Protein AF-A0A8J3PZI5-F1 (afdb_monomer_lite)

Sequence (137 aa):
MHPRLIAILASSVVLTASLTACGGPNPADTCAEAFTILKDAKIDPQQWALNRGASVSVTEGKQKAEALARVAALKTDDKGLQTSFANIKSGAQSYQQELDKLAADPSREPNVQAMGAAVGFFLIALSQRCDQNGFKP

Structure (mmCIF, N/CA/C/O backbone):
data_AF-A0A8J3PZI5-F1
#
_entry.id   AF-A0A8J3PZI5-F1
#
loop_
_atom_site.group_PDB
_atom_site.id
_atom_site.type_symbol
_atom_site.label_atom_id
_atom_site.label_alt_id
_atom_site.label_comp_id
_atom_site.label_asym_id
_atom_site.label_entity_id
_atom_site.label_seq_id
_atom_site.pdbx_PDB_ins_code
_atom_site.Cartn_x
_atom_site.Cartn_y
_atom_site.Cartn_z
_atom_site.occupancy
_atom_site.B_iso_or_equiv
_atom_site.auth_seq_id
_atom_site.auth_comp_id
_atom_site.auth_asym_id
_atom_site.auth_atom_id
_atom_site.pdbx_PDB_model_num
ATOM 1 N N . MET A 1 1 ? 6.406 -36.785 59.865 1.00 40.25 1 MET A N 1
ATOM 2 C CA . MET A 1 1 ? 6.687 -36.980 58.424 1.00 40.25 1 MET A CA 1
ATOM 3 C C . MET A 1 1 ? 5.350 -36.979 57.691 1.00 40.25 1 MET A C 1
ATOM 5 O O . MET A 1 1 ? 4.410 -37.578 58.191 1.00 40.25 1 MET A O 1
ATOM 9 N N . HIS A 1 2 ? 5.245 -36.172 56.635 1.00 39.16 2 HIS A N 1
ATOM 10 C CA . HIS A 1 2 ? 4.010 -35.590 56.088 1.00 39.16 2 HIS A CA 1
ATOM 11 C C . HIS A 1 2 ? 3.145 -36.557 55.248 1.00 39.16 2 HIS A C 1
ATOM 13 O O . HIS A 1 2 ? 3.712 -37.35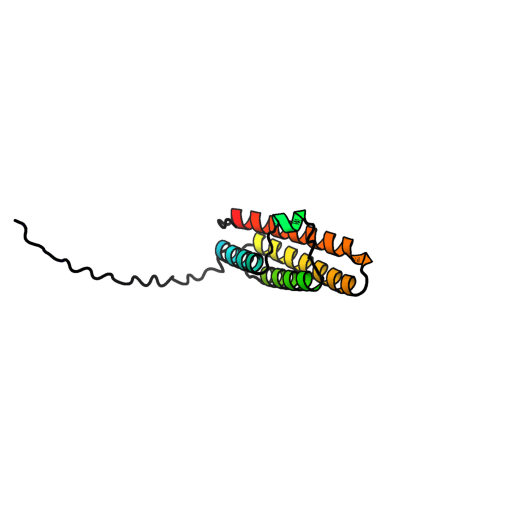6 54.502 1.00 39.16 2 HIS A O 1
ATOM 19 N N . PRO A 1 3 ? 1.803 -36.420 55.262 1.00 48.53 3 PRO A N 1
ATOM 20 C CA . PRO A 1 3 ? 0.918 -37.034 54.275 1.00 48.53 3 PRO A CA 1
ATOM 21 C C . PRO A 1 3 ? 0.921 -36.216 52.970 1.00 48.53 3 PRO A C 1
ATOM 23 O O . PRO A 1 3 ? 0.864 -34.987 53.001 1.00 48.53 3 PRO A O 1
ATOM 26 N N . ARG A 1 4 ? 0.972 -36.880 51.808 1.00 49.31 4 ARG A N 1
ATOM 27 C CA . ARG A 1 4 ? 0.783 -36.232 50.500 1.00 49.31 4 ARG A CA 1
ATOM 28 C C . ARG A 1 4 ? -0.649 -36.443 50.015 1.00 49.31 4 ARG A C 1
ATOM 30 O O . ARG A 1 4 ? -0.989 -37.504 49.507 1.00 49.31 4 ARG A O 1
ATOM 37 N N . LEU A 1 5 ? -1.455 -35.395 50.170 1.00 46.41 5 LEU A N 1
ATOM 38 C CA . 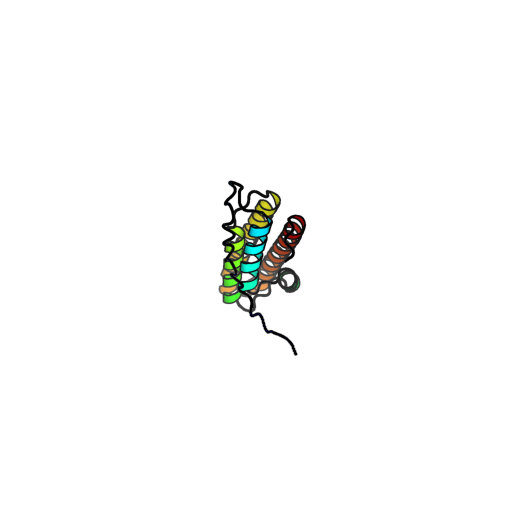LEU A 1 5 ? -2.622 -35.113 49.338 1.00 46.41 5 LEU A CA 1
ATOM 39 C C . LEU A 1 5 ? -2.143 -34.827 47.907 1.00 46.41 5 LEU A C 1
ATOM 41 O O . LEU A 1 5 ? -1.244 -34.007 47.725 1.00 46.41 5 LEU A O 1
ATOM 45 N N . ILE A 1 6 ? -2.748 -35.460 46.902 1.00 53.69 6 ILE A N 1
ATOM 46 C CA . ILE A 1 6 ? -2.653 -35.005 45.510 1.00 53.69 6 ILE A CA 1
ATOM 47 C C . ILE A 1 6 ? -4.048 -34.568 45.080 1.00 53.69 6 ILE A C 1
ATOM 49 O O . ILE A 1 6 ? -5.018 -35.319 45.163 1.00 53.69 6 ILE A O 1
ATOM 53 N N . ALA A 1 7 ? -4.106 -33.293 44.717 1.00 46.38 7 ALA A N 1
ATOM 54 C CA . ALA A 1 7 ? -5.288 -32.513 44.440 1.00 46.38 7 ALA A CA 1
ATOM 55 C C . ALA A 1 7 ? -5.895 -32.834 43.069 1.00 46.38 7 ALA A C 1
ATOM 57 O O . ALA A 1 7 ? -5.193 -33.066 42.086 1.00 46.38 7 ALA A O 1
ATOM 58 N N . ILE A 1 8 ? -7.224 -32.772 43.031 1.00 47.03 8 ILE A N 1
ATOM 59 C CA . ILE A 1 8 ? -8.053 -32.683 41.832 1.00 47.03 8 ILE A CA 1
ATOM 60 C C . ILE A 1 8 ? -7.897 -31.265 41.270 1.00 47.03 8 ILE A C 1
ATOM 62 O O . ILE A 1 8 ? -8.166 -30.300 41.983 1.00 47.03 8 ILE A O 1
ATOM 66 N N . LEU A 1 9 ? -7.517 -31.128 39.999 1.00 50.44 9 LEU A N 1
ATOM 67 C CA . LEU A 1 9 ? -7.692 -29.884 39.248 1.00 50.44 9 LEU A CA 1
ATOM 68 C C . LEU A 1 9 ? -8.405 -30.195 37.935 1.00 50.44 9 LEU A C 1
ATOM 70 O O . LEU A 1 9 ? -7.808 -30.610 36.945 1.00 50.44 9 LEU A O 1
ATOM 74 N N . ALA A 1 10 ? -9.722 -30.008 37.975 1.00 48.09 10 ALA A N 1
ATOM 75 C CA . ALA A 1 10 ? -10.556 -29.833 36.804 1.00 48.09 10 ALA A CA 1
ATOM 76 C C . ALA A 1 10 ? -10.267 -28.441 36.231 1.00 48.09 10 ALA A C 1
ATOM 78 O O . ALA A 1 10 ? -10.678 -27.432 36.801 1.00 48.09 10 ALA A O 1
ATOM 79 N N . SER A 1 11 ? -9.543 -28.381 35.117 1.00 45.50 11 SER A N 1
ATOM 80 C CA . SER A 1 11 ? -9.408 -27.145 34.349 1.00 45.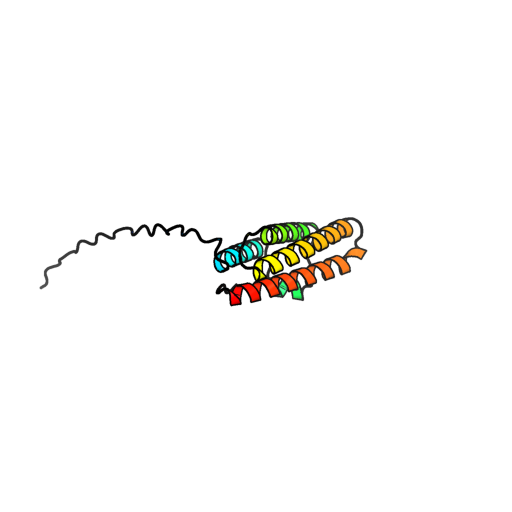50 11 SER A CA 1
ATOM 81 C C . SER A 1 11 ? -10.513 -27.113 33.308 1.00 45.50 11 SER A C 1
ATOM 83 O O . SER A 1 11 ? -10.393 -27.670 32.218 1.00 45.50 11 SER A O 1
ATOM 85 N N . SER A 1 12 ? -11.621 -26.489 33.693 1.00 46.69 12 SER A N 1
ATOM 86 C CA . SER A 1 12 ? -12.713 -26.108 32.808 1.00 46.69 12 SER A CA 1
ATOM 87 C C . SER A 1 12 ? -12.160 -25.298 31.636 1.00 46.69 12 SER A C 1
ATOM 89 O O . SER A 1 12 ? -11.610 -24.213 31.823 1.00 46.69 12 SER A O 1
ATOM 91 N N . VAL A 1 13 ? -12.311 -25.825 30.423 1.00 48.31 13 VAL A N 1
ATOM 92 C CA . VAL A 1 13 ? -12.098 -25.070 29.188 1.00 48.31 13 VAL A CA 1
ATOM 93 C C . VAL A 1 13 ? -13.187 -24.005 29.135 1.00 48.31 13 VAL A C 1
ATOM 95 O O . VAL A 1 13 ? -14.343 -24.292 28.826 1.00 48.31 13 VAL A O 1
ATOM 98 N N . VAL A 1 14 ? -12.832 -22.772 29.481 1.00 48.88 14 VAL A N 1
ATOM 99 C CA . VAL A 1 14 ? -13.686 -21.615 29.227 1.00 48.88 14 VAL A CA 1
ATOM 100 C C . VAL A 1 14 ? -13.626 -21.361 27.724 1.00 48.88 14 VAL A C 1
ATOM 102 O O . VAL A 1 14 ? -12.708 -20.711 27.230 1.00 48.88 14 VAL A O 1
ATOM 105 N N . LEU A 1 15 ? -14.594 -21.904 26.980 1.00 45.56 15 LEU A N 1
ATOM 106 C CA . LEU A 1 15 ? -14.934 -21.365 25.669 1.00 45.56 15 LEU A CA 1
ATOM 107 C C . LEU A 1 15 ? -15.479 -19.953 25.898 1.00 45.56 15 LEU A C 1
ATOM 109 O O . LEU A 1 15 ? -16.658 -19.772 26.198 1.00 45.56 15 LEU A O 1
ATOM 113 N N . THR A 1 16 ? -14.630 -18.939 25.756 1.00 53.00 16 THR A N 1
ATOM 114 C CA . THR A 1 16 ? -15.097 -17.583 25.474 1.00 53.00 16 THR A CA 1
ATOM 115 C C . THR A 1 16 ? -15.684 -17.585 24.068 1.00 53.00 16 THR A C 1
ATOM 117 O O . THR A 1 16 ? -14.996 -17.314 23.086 1.00 53.00 16 THR A O 1
ATOM 120 N N . ALA A 1 17 ? -16.961 -17.951 23.967 1.00 46.03 17 ALA A N 1
ATOM 121 C CA . ALA A 1 17 ? -17.777 -17.617 22.816 1.00 46.03 17 ALA A CA 1
ATOM 122 C C . ALA A 1 17 ? -17.918 -16.091 22.804 1.00 46.03 17 ALA A C 1
ATOM 124 O O . ALA A 1 17 ? -18.682 -15.518 23.582 1.00 46.03 17 ALA A O 1
ATOM 125 N N . SER A 1 18 ? -17.113 -15.426 21.977 1.00 49.28 18 SER A N 1
ATOM 126 C CA . SER A 1 18 ? -17.229 -13.993 21.744 1.00 49.28 18 SER A CA 1
ATOM 127 C C . SER A 1 18 ? -18.613 -13.715 21.171 1.00 49.28 18 SER A C 1
ATOM 129 O O . SER A 1 18 ? -18.940 -14.131 20.061 1.00 49.28 18 SER A O 1
ATOM 131 N N . LEU A 1 19 ? -19.432 -13.038 21.971 1.00 47.97 19 LEU A N 1
ATOM 132 C CA . LEU A 1 19 ? -20.705 -12.463 21.570 1.00 47.97 19 LEU A CA 1
ATOM 133 C C . LEU A 1 19 ? -20.469 -11.592 20.332 1.00 47.97 19 LEU A C 1
ATOM 135 O O . LEU A 1 19 ? -19.845 -10.536 20.421 1.00 47.97 19 LEU A O 1
ATOM 139 N N . THR A 1 20 ? -20.972 -12.029 19.180 1.00 49.00 20 THR A N 1
ATOM 140 C CA . THR A 1 20 ? -21.178 -11.174 18.010 1.00 49.00 20 THR A CA 1
ATOM 141 C C . THR A 1 20 ? -22.214 -10.123 18.382 1.00 49.00 20 THR A C 1
ATOM 143 O O . THR A 1 20 ? -23.417 -10.315 18.203 1.00 49.00 20 THR A O 1
ATOM 146 N N . ALA A 1 21 ? -21.743 -9.026 18.970 1.00 46.75 21 ALA A N 1
ATOM 147 C CA . ALA A 1 21 ? -22.518 -7.811 19.087 1.00 46.75 21 ALA A CA 1
ATOM 148 C C . ALA A 1 21 ? -22.787 -7.297 17.670 1.00 46.75 21 ALA A C 1
ATOM 150 O O . ALA A 1 21 ? -21.880 -7.226 16.842 1.00 46.75 21 ALA A O 1
ATOM 151 N N . CYS A 1 22 ? -24.041 -6.957 17.386 1.00 50.91 22 CYS A N 1
ATOM 152 C CA . CYS A 1 22 ? -24.440 -6.247 16.179 1.00 50.91 22 CYS A CA 1
ATOM 153 C C . CYS A 1 22 ? -23.851 -4.826 16.212 1.00 50.91 22 CYS A C 1
ATOM 155 O O . CYS A 1 22 ? -24.524 -3.865 16.567 1.00 50.91 22 CYS A O 1
ATOM 157 N N . GLY A 1 23 ? -22.570 -4.711 15.895 1.00 48.25 23 GLY A N 1
ATOM 158 C CA . GLY A 1 23 ? -21.841 -3.481 15.632 1.00 48.25 23 GLY A CA 1
ATOM 159 C C . GLY A 1 23 ? -20.972 -3.754 14.414 1.00 48.25 23 GLY A C 1
ATOM 160 O O . GLY A 1 23 ? -20.482 -4.873 14.257 1.00 48.25 23 GLY A O 1
ATOM 161 N N . GLY A 1 24 ? -20.852 -2.790 13.506 1.00 58.25 24 GLY A N 1
ATOM 162 C CA . GLY A 1 24 ? -19.994 -2.940 12.335 1.00 58.25 24 GLY A CA 1
ATOM 163 C C . GLY A 1 24 ? -18.541 -3.273 12.704 1.00 58.25 24 GLY A C 1
ATOM 164 O O . GLY A 1 24 ? -18.174 -3.244 13.883 1.00 58.25 24 GLY A O 1
ATOM 165 N N . PRO A 1 25 ? -17.704 -3.616 11.710 1.00 72.88 25 PRO A N 1
ATOM 166 C CA . PRO A 1 25 ? -16.326 -4.018 11.958 1.00 72.88 25 PRO A CA 1
ATOM 167 C C . PRO A 1 25 ? -15.599 -2.978 12.815 1.00 72.88 25 PRO A C 1
ATOM 169 O O . PRO A 1 25 ? -15.569 -1.790 12.482 1.00 72.88 25 PRO A O 1
ATOM 172 N N . ASN A 1 26 ? -15.021 -3.435 13.929 1.00 87.00 26 ASN A N 1
ATOM 173 C CA . ASN A 1 26 ? -14.243 -2.595 14.828 1.00 87.00 26 ASN A CA 1
ATOM 174 C C . ASN A 1 26 ? -13.078 -1.958 14.036 1.00 87.00 26 ASN A C 1
ATOM 176 O O . ASN A 1 26 ? -12.346 -2.678 13.343 1.00 87.00 26 ASN A O 1
ATOM 180 N N . PRO A 1 27 ? -12.879 -0.627 14.111 1.00 89.88 27 PRO A N 1
ATOM 181 C CA . PRO A 1 27 ? -11.773 0.047 13.434 1.00 89.88 27 PRO A CA 1
ATOM 182 C C . PRO A 1 27 ? -10.400 -0.568 13.740 1.00 89.88 27 PRO A C 1
ATOM 184 O O . PRO A 1 27 ? -9.574 -0.682 12.835 1.00 89.88 27 PRO A O 1
ATOM 187 N N . ALA A 1 28 ? -10.170 -1.026 14.975 1.00 91.12 28 ALA A N 1
ATOM 188 C CA . ALA A 1 28 ? -8.912 -1.663 15.364 1.00 91.12 28 ALA A CA 1
ATOM 189 C C . ALA A 1 28 ? -8.681 -3.005 14.643 1.00 91.12 28 ALA A C 1
ATOM 191 O O . ALA A 1 28 ? -7.574 -3.258 14.169 1.00 91.12 28 ALA A O 1
ATOM 192 N N . ASP A 1 29 ? -9.725 -3.824 14.486 1.00 92.44 29 ASP A N 1
ATOM 193 C CA . ASP A 1 29 ? -9.643 -5.106 13.769 1.00 92.44 29 ASP A CA 1
ATOM 194 C C . ASP A 1 29 ? -9.406 -4.878 12.271 1.00 92.44 29 ASP A C 1
ATOM 196 O O . ASP A 1 29 ? -8.573 -5.540 11.654 1.00 92.44 29 ASP A O 1
ATOM 200 N N . THR A 1 30 ? -10.071 -3.866 11.703 1.00 94.88 30 THR A N 1
ATOM 201 C CA . THR A 1 30 ? -9.865 -3.450 10.306 1.00 94.88 30 THR A CA 1
ATOM 202 C C . THR A 1 30 ? -8.409 -3.022 10.074 1.00 94.88 30 THR A C 1
ATOM 204 O O . THR A 1 30 ? -7.790 -3.378 9.071 1.00 94.88 30 THR A O 1
ATOM 207 N N . CYS A 1 31 ? -7.836 -2.270 11.015 1.00 96.00 31 CYS A N 1
ATOM 208 C CA . CYS A 1 31 ? -6.428 -1.890 10.987 1.00 96.00 31 CYS A CA 1
ATOM 209 C C . CYS A 1 31 ? -5.498 -3.105 11.101 1.00 96.00 31 CYS A C 1
ATOM 211 O O . CYS A 1 31 ? -4.552 -3.219 10.322 1.00 96.00 31 CYS A O 1
ATOM 213 N N . ALA A 1 32 ? -5.782 -4.044 12.005 1.00 95.94 32 ALA A N 1
ATOM 214 C CA . ALA A 1 32 ? -4.997 -5.269 12.141 1.00 95.94 32 ALA A CA 1
ATOM 215 C C . ALA A 1 32 ? -4.981 -6.098 10.847 1.00 95.94 32 ALA A C 1
ATOM 217 O O . ALA A 1 32 ? -3.927 -6.595 10.436 1.00 95.94 32 ALA A O 1
ATOM 218 N N . GLU A 1 33 ? -6.123 -6.199 10.165 1.00 96.81 33 GLU A N 1
ATOM 219 C CA . GLU A 1 33 ? -6.228 -6.866 8.868 1.00 96.81 33 GLU A CA 1
ATOM 220 C C . GLU A 1 33 ? -5.414 -6.135 7.791 1.00 96.81 33 GLU A C 1
ATOM 222 O O . GLU A 1 33 ? -4.598 -6.757 7.105 1.00 96.81 33 GLU A O 1
ATOM 227 N N . ALA A 1 34 ? -5.551 -4.807 7.697 1.00 97.38 34 ALA A N 1
ATOM 228 C CA . ALA A 1 34 ? -4.789 -3.991 6.753 1.00 97.38 34 ALA A CA 1
ATOM 229 C C . ALA A 1 34 ? -3.276 -4.202 6.910 1.00 97.38 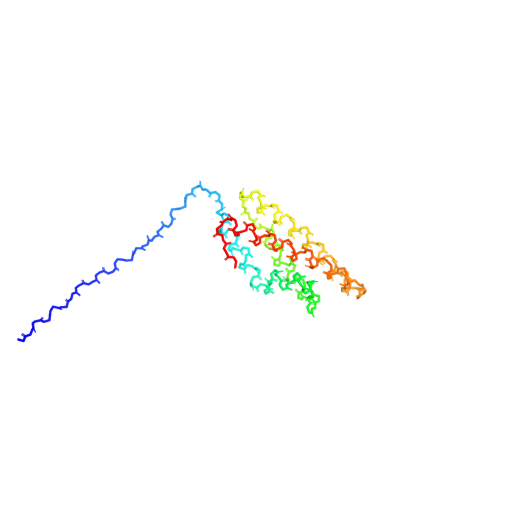34 ALA A C 1
ATOM 231 O O . ALA A 1 34 ? -2.580 -4.495 5.937 1.00 97.38 34 ALA A O 1
ATOM 232 N N . PHE A 1 35 ? -2.761 -4.111 8.137 1.00 96.94 35 PHE A N 1
ATOM 233 C CA . PHE A 1 35 ? -1.332 -4.266 8.405 1.00 96.94 35 PHE A CA 1
ATOM 234 C C . PHE A 1 35 ? -0.846 -5.714 8.288 1.00 96.94 35 PHE A C 1
ATOM 236 O O . PHE A 1 35 ? 0.314 -5.933 7.940 1.00 96.94 35 PHE A O 1
ATOM 243 N N . THR A 1 36 ? -1.722 -6.706 8.466 1.00 97.56 36 THR A N 1
ATOM 244 C CA . THR A 1 36 ? -1.401 -8.103 8.137 1.00 97.56 36 THR A CA 1
ATOM 245 C C . THR A 1 36 ? -1.175 -8.272 6.635 1.00 97.56 36 THR A C 1
ATOM 247 O O . THR A 1 36 ? -0.142 -8.807 6.238 1.00 97.56 36 THR A O 1
ATOM 250 N N . ILE A 1 37 ? -2.060 -7.724 5.793 1.00 98.12 37 ILE A N 1
ATOM 251 C CA . ILE A 1 37 ? -1.903 -7.760 4.328 1.00 98.12 37 ILE A CA 1
ATOM 252 C C . ILE A 1 37 ? -0.597 -7.076 3.896 1.00 98.12 37 ILE A C 1
ATOM 254 O O . ILE A 1 37 ? 0.132 -7.607 3.054 1.00 98.12 37 ILE A O 1
ATOM 258 N N . LEU A 1 38 ? -0.290 -5.906 4.469 1.00 96.81 38 LEU A N 1
ATOM 259 C CA . LEU A 1 38 ? 0.941 -5.168 4.167 1.00 96.81 38 LEU A CA 1
ATOM 260 C C . LEU A 1 38 ? 2.187 -5.964 4.567 1.00 96.81 38 LEU A C 1
ATOM 262 O O . LEU A 1 38 ? 3.109 -6.107 3.762 1.00 96.81 38 LEU A O 1
ATOM 266 N N . LYS A 1 39 ? 2.197 -6.537 5.775 1.00 96.25 39 LYS A N 1
ATOM 267 C CA . LYS A 1 39 ? 3.299 -7.366 6.275 1.00 96.25 39 LYS A CA 1
ATOM 268 C C . LYS A 1 39 ? 3.537 -8.590 5.391 1.00 96.25 39 LYS A C 1
ATOM 270 O O . LYS A 1 39 ? 4.680 -8.846 5.015 1.00 96.25 39 LYS A O 1
ATOM 275 N N . ASP A 1 40 ? 2.480 -9.301 5.005 1.00 96.44 40 ASP A N 1
ATOM 276 C CA . ASP A 1 40 ? 2.577 -10.490 4.147 1.00 96.44 40 ASP A CA 1
ATOM 277 C C . ASP A 1 40 ? 3.131 -10.146 2.756 1.00 96.44 40 ASP A C 1
ATOM 279 O O . ASP A 1 40 ? 3.896 -10.910 2.167 1.00 96.44 40 ASP A O 1
ATOM 283 N N . ALA A 1 41 ? 2.814 -8.950 2.256 1.00 94.62 41 ALA A N 1
ATOM 284 C CA . ALA A 1 41 ? 3.357 -8.403 1.015 1.00 94.62 41 ALA A CA 1
ATOM 285 C C . ALA A 1 41 ? 4.723 -7.705 1.180 1.00 94.62 41 ALA A C 1
ATOM 287 O O . ALA A 1 41 ? 5.224 -7.081 0.236 1.00 94.62 41 ALA A O 1
ATOM 288 N N . LYS A 1 42 ? 5.338 -7.799 2.369 1.00 93.38 42 LYS A N 1
ATOM 289 C CA . LYS A 1 42 ? 6.622 -7.168 2.714 1.00 93.38 42 LYS A CA 1
ATOM 290 C C . LYS A 1 42 ? 6.615 -5.667 2.411 1.00 93.38 42 LYS A C 1
ATOM 292 O O . LYS A 1 42 ? 7.510 -5.132 1.749 1.00 93.38 42 LYS A O 1
ATOM 297 N N . ILE A 1 43 ? 5.543 -5.003 2.826 1.00 93.31 43 ILE A N 1
ATOM 298 C CA . ILE A 1 43 ? 5.333 -3.564 2.704 1.00 93.31 43 ILE A CA 1
ATOM 299 C C . ILE A 1 43 ? 5.477 -2.957 4.090 1.00 93.31 43 ILE A C 1
ATOM 301 O O . ILE A 1 43 ? 4.569 -3.048 4.909 1.00 93.31 43 ILE A O 1
ATOM 305 N N . ASP A 1 44 ? 6.615 -2.321 4.329 1.00 92.75 44 ASP A N 1
ATOM 306 C CA . ASP A 1 44 ? 6.789 -1.413 5.458 1.00 92.75 44 ASP A CA 1
ATOM 307 C C . ASP A 1 44 ? 6.487 0.015 4.967 1.00 92.75 44 ASP A C 1
ATOM 309 O O . ASP A 1 44 ? 7.187 0.490 4.068 1.00 92.75 44 ASP A O 1
ATOM 313 N N . PRO A 1 45 ? 5.433 0.689 5.465 1.00 91.56 45 PRO A N 1
ATOM 314 C CA . PRO A 1 45 ? 5.028 2.007 4.973 1.00 91.56 45 PRO A CA 1
ATOM 315 C C . PRO A 1 45 ? 6.135 3.063 5.012 1.00 91.56 45 PRO A C 1
ATOM 317 O O . PRO A 1 45 ? 6.292 3.823 4.053 1.00 91.56 45 PRO A O 1
ATOM 320 N N . GLN A 1 46 ? 6.917 3.104 6.095 1.00 89.62 46 GLN A N 1
ATOM 321 C CA . GLN A 1 46 ? 7.989 4.077 6.280 1.00 89.62 46 GLN A CA 1
ATOM 322 C C . GLN A 1 46 ? 9.132 3.828 5.292 1.00 89.62 46 GLN A C 1
ATOM 324 O O . GLN A 1 46 ? 9.518 4.734 4.552 1.00 89.62 46 GLN A O 1
ATOM 329 N N . GLN A 1 47 ? 9.647 2.600 5.234 1.00 90.19 47 GLN A N 1
ATOM 330 C CA . GLN A 1 47 ? 10.717 2.207 4.317 1.00 90.19 47 GLN A CA 1
ATOM 331 C C . GLN A 1 47 ? 10.278 2.345 2.866 1.00 90.19 47 GLN A C 1
ATOM 333 O O . GLN A 1 47 ? 11.038 2.830 2.034 1.00 90.19 47 GLN A O 1
ATOM 338 N N . TRP A 1 48 ? 9.042 1.967 2.548 1.00 89.62 48 TRP A N 1
ATOM 339 C CA . TRP A 1 48 ? 8.512 2.108 1.202 1.00 89.62 48 TRP A CA 1
ATOM 340 C C . TRP A 1 48 ? 8.481 3.577 0.775 1.00 89.62 48 TRP A C 1
ATOM 342 O O . TRP A 1 48 ? 8.946 3.897 -0.321 1.00 89.62 48 TRP A O 1
ATOM 352 N N . ALA A 1 49 ? 7.947 4.475 1.610 1.00 87.44 49 ALA A N 1
ATOM 353 C CA . ALA A 1 49 ? 7.884 5.900 1.292 1.00 87.44 49 ALA A CA 1
ATOM 354 C C . ALA A 1 49 ? 9.288 6.492 1.077 1.00 87.44 49 ALA A C 1
ATOM 356 O O . ALA A 1 49 ? 9.517 7.187 0.086 1.00 87.44 49 ALA A O 1
ATOM 357 N N . LEU A 1 50 ? 10.243 6.158 1.955 1.00 85.50 50 LEU A N 1
ATOM 358 C CA . LEU A 1 50 ? 11.634 6.619 1.870 1.00 85.50 50 LEU A CA 1
ATOM 359 C C . LEU A 1 50 ? 12.356 6.083 0.630 1.00 85.50 50 LEU A C 1
ATOM 361 O O . LEU A 1 50 ? 13.052 6.830 -0.057 1.00 85.50 50 LEU A O 1
ATOM 365 N N . ASN A 1 51 ? 12.121 4.818 0.289 1.00 86.19 51 ASN A N 1
ATOM 366 C CA . ASN A 1 51 ? 12.672 4.188 -0.908 1.00 86.19 51 ASN A CA 1
ATOM 367 C C . ASN A 1 51 ? 11.885 4.552 -2.175 1.00 86.19 51 ASN A C 1
ATOM 369 O O . ASN A 1 51 ? 12.137 3.984 -3.233 1.00 86.19 51 ASN A O 1
ATOM 373 N N . ARG A 1 52 ? 10.919 5.479 -2.085 1.00 79.81 52 ARG A N 1
ATOM 374 C CA . ARG A 1 52 ? 10.042 5.909 -3.182 1.00 79.81 52 ARG A CA 1
ATOM 375 C C . ARG A 1 52 ? 9.382 4.740 -3.911 1.00 79.81 52 ARG A C 1
ATOM 377 O O . ARG A 1 52 ? 9.302 4.725 -5.129 1.00 79.81 52 ARG A O 1
ATOM 384 N N . GLY A 1 53 ? 8.962 3.715 -3.174 1.00 66.19 53 GLY A N 1
ATOM 385 C CA . GLY A 1 53 ? 8.382 2.507 -3.753 1.00 66.19 53 GLY A CA 1
ATOM 386 C C . GLY A 1 53 ? 9.257 1.840 -4.807 1.00 66.19 53 GLY A C 1
ATOM 387 O O . GLY A 1 53 ? 8.710 1.270 -5.752 1.00 66.19 53 GLY A O 1
ATOM 388 N N . ALA A 1 54 ? 10.585 1.933 -4.659 1.00 62.84 54 ALA A N 1
ATOM 389 C CA . ALA A 1 54 ? 11.550 1.193 -5.455 1.00 62.84 54 ALA A CA 1
ATOM 390 C C . ALA A 1 54 ? 11.257 -0.307 -5.318 1.00 62.84 54 ALA A C 1
ATOM 392 O O . ALA A 1 54 ? 11.748 -0.983 -4.416 1.00 62.84 54 ALA A O 1
ATOM 393 N N . SER A 1 55 ? 10.382 -0.819 -6.181 1.00 59.62 55 SER A N 1
ATOM 394 C CA . SER A 1 55 ? 10.196 -2.248 -6.353 1.00 59.62 55 SER A CA 1
ATOM 395 C C . SER A 1 55 ? 11.382 -2.760 -7.142 1.00 59.62 55 SER A C 1
ATOM 397 O O . SER A 1 55 ? 11.757 -2.172 -8.157 1.00 59.62 55 SER A O 1
ATOM 399 N N . VAL A 1 56 ? 11.930 -3.885 -6.709 1.00 58.19 56 VAL A N 1
ATOM 400 C CA . VAL A 1 56 ? 13.155 -4.464 -7.255 1.00 58.19 56 VAL A CA 1
ATOM 401 C C . VAL A 1 56 ? 12.900 -5.110 -8.637 1.00 58.19 56 VAL A C 1
ATOM 403 O O . VAL A 1 56 ? 13.828 -5.561 -9.302 1.00 58.19 56 VAL A O 1
ATOM 406 N N . SER A 1 57 ? 11.637 -5.125 -9.103 1.00 82.12 57 SER A N 1
ATOM 407 C CA . SER A 1 57 ? 11.190 -5.479 -10.462 1.00 82.12 57 SER A CA 1
ATOM 408 C C . SER A 1 57 ? 9.714 -5.096 -10.708 1.00 82.12 57 SER A C 1
ATOM 410 O O . SER A 1 57 ? 8.950 -4.934 -9.754 1.00 82.12 57 SER A O 1
ATOM 412 N N . VAL A 1 58 ? 9.269 -5.048 -11.978 1.00 87.88 58 VAL A N 1
ATOM 413 C CA . VAL A 1 58 ? 7.841 -4.864 -12.346 1.00 87.88 58 VAL A CA 1
ATOM 414 C C . VAL A 1 58 ? 6.946 -5.927 -11.696 1.00 87.88 58 VAL A C 1
ATOM 416 O O . VAL A 1 58 ? 5.864 -5.607 -11.208 1.00 87.88 58 VAL A O 1
ATOM 419 N N . THR A 1 59 ? 7.393 -7.185 -11.657 1.00 91.25 59 THR A N 1
ATOM 420 C CA . THR A 1 59 ? 6.648 -8.301 -11.051 1.00 91.25 59 THR A CA 1
ATOM 421 C C . THR A 1 59 ? 6.380 -8.061 -9.570 1.00 91.25 59 THR A C 1
ATOM 423 O O . THR A 1 59 ? 5.247 -8.197 -9.114 1.00 91.25 59 THR A O 1
ATOM 426 N N . GLU A 1 60 ? 7.407 -7.666 -8.820 1.00 90.06 60 GLU A N 1
ATOM 427 C CA . GLU A 1 60 ? 7.264 -7.359 -7.398 1.00 90.06 60 GLU A CA 1
ATOM 428 C C . GLU A 1 60 ? 6.362 -6.138 -7.178 1.00 90.06 60 GLU A C 1
ATOM 430 O O . GLU A 1 60 ? 5.498 -6.153 -6.300 1.00 90.06 60 GLU A O 1
ATOM 435 N N . GLY A 1 61 ? 6.506 -5.104 -8.014 1.00 91.69 61 GLY A N 1
ATOM 436 C CA . GLY A 1 61 ? 5.625 -3.939 -7.992 1.00 91.69 61 GLY A CA 1
ATOM 437 C C . GLY A 1 61 ? 4.152 -4.327 -8.149 1.00 91.69 61 GLY A C 1
ATOM 438 O O . GLY A 1 61 ? 3.309 -3.866 -7.379 1.00 91.69 61 GLY A O 1
ATOM 439 N N . LYS A 1 62 ? 3.835 -5.236 -9.083 1.00 93.00 62 LYS A N 1
ATOM 440 C CA . LYS A 1 62 ? 2.462 -5.724 -9.300 1.00 93.00 62 LYS A CA 1
ATOM 441 C C . LYS A 1 62 ? 1.920 -6.505 -8.104 1.00 93.00 62 LYS A C 1
ATOM 443 O O . LYS A 1 62 ? 0.813 -6.218 -7.659 1.0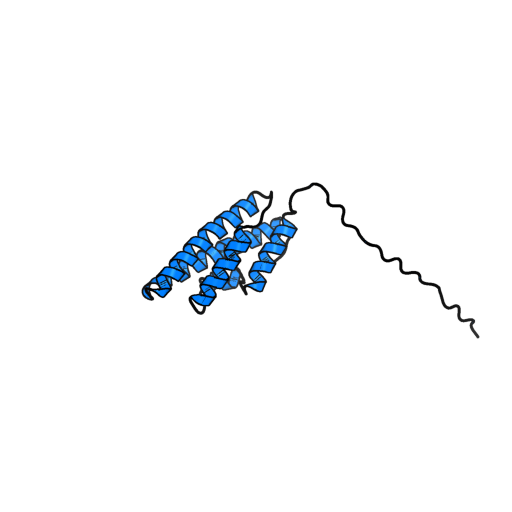0 93.00 62 LYS A O 1
ATOM 448 N N . GLN A 1 63 ? 2.708 -7.410 -7.522 1.00 94.00 63 GLN A N 1
ATOM 449 C CA . GLN A 1 63 ? 2.310 -8.146 -6.311 1.00 94.00 63 GLN A CA 1
ATOM 450 C C . GLN A 1 63 ? 1.982 -7.201 -5.151 1.00 94.00 63 GLN A C 1
ATOM 452 O O . GLN A 1 63 ? 1.015 -7.391 -4.409 1.00 94.00 63 GLN A O 1
ATOM 457 N N . LYS A 1 64 ? 2.777 -6.142 -4.999 1.00 94.44 64 LYS A N 1
ATOM 458 C CA . LYS A 1 64 ? 2.522 -5.143 -3.971 1.00 94.44 64 LYS A CA 1
ATOM 459 C C . LYS A 1 64 ? 1.295 -4.279 -4.303 1.00 94.44 64 LYS A C 1
ATOM 461 O O . LYS A 1 64 ? 0.512 -3.995 -3.401 1.00 94.44 64 LYS A O 1
ATOM 466 N N . ALA A 1 65 ? 1.067 -3.922 -5.570 1.00 94.12 65 ALA A N 1
ATOM 467 C CA . ALA A 1 65 ? -0.160 -3.246 -6.011 1.00 94.12 65 ALA A CA 1
ATOM 468 C C . ALA A 1 65 ? -1.425 -4.070 -5.702 1.00 94.12 65 ALA A C 1
ATOM 470 O O . ALA A 1 65 ? -2.416 -3.523 -5.221 1.00 94.12 65 ALA A O 1
ATOM 471 N N . GLU A 1 66 ? -1.374 -5.391 -5.879 1.00 96.00 66 GLU A N 1
ATOM 472 C CA . GLU A 1 66 ? -2.461 -6.303 -5.502 1.00 96.00 66 GLU A CA 1
ATOM 473 C C . GLU A 1 66 ? -2.702 -6.329 -3.985 1.00 96.00 66 GLU A C 1
ATOM 475 O O . GLU A 1 66 ? -3.846 -6.345 -3.528 1.00 96.00 66 GLU A O 1
ATOM 480 N N . ALA A 1 67 ? -1.642 -6.303 -3.173 1.00 97.12 67 ALA A N 1
ATOM 481 C CA . ALA A 1 67 ? -1.775 -6.182 -1.722 1.00 97.12 67 ALA A CA 1
ATOM 482 C C . ALA A 1 67 ? -2.439 -4.859 -1.312 1.00 97.12 67 ALA A C 1
ATOM 484 O O . ALA A 1 67 ? -3.357 -4.858 -0.494 1.00 97.12 67 ALA A O 1
ATOM 485 N N . LEU A 1 68 ? -2.046 -3.748 -1.936 1.00 97.19 68 LEU A N 1
ATOM 486 C CA . LEU A 1 68 ? -2.659 -2.438 -1.711 1.00 97.19 68 LEU A CA 1
ATOM 487 C C . LEU A 1 68 ? -4.138 -2.419 -2.117 1.00 97.19 68 LEU A C 1
ATOM 489 O O . LEU A 1 68 ? -4.964 -1.855 -1.402 1.00 97.19 68 LEU A O 1
ATOM 493 N N . ALA A 1 69 ? -4.491 -3.078 -3.223 1.00 97.75 69 ALA A N 1
ATOM 494 C CA . ALA A 1 69 ? -5.879 -3.230 -3.646 1.00 97.75 69 ALA A CA 1
ATOM 495 C C . ALA A 1 69 ? -6.711 -4.030 -2.628 1.00 97.75 69 ALA A C 1
ATOM 497 O O . ALA A 1 69 ? -7.862 -3.675 -2.375 1.00 97.75 69 ALA A O 1
ATOM 498 N N . ARG A 1 70 ? -6.129 -5.064 -2.001 1.00 98.38 70 ARG A N 1
ATOM 499 C CA . ARG A 1 70 ? -6.775 -5.815 -0.910 1.00 98.38 70 ARG A CA 1
ATOM 500 C C . ARG A 1 70 ? -6.989 -4.951 0.333 1.00 98.38 70 ARG A C 1
ATOM 502 O O . ARG A 1 70 ? -8.095 -4.945 0.858 1.00 98.38 70 ARG A O 1
ATOM 509 N N . VAL A 1 71 ? -5.990 -4.164 0.744 1.00 98.06 71 VAL A N 1
ATOM 510 C CA . VAL A 1 71 ? -6.143 -3.185 1.841 1.00 98.06 71 VAL A CA 1
ATOM 511 C C . VAL A 1 71 ? -7.263 -2.190 1.532 1.00 98.06 71 VAL A C 1
ATOM 513 O O . VAL A 1 71 ? -8.119 -1.930 2.369 1.00 98.06 71 VAL A O 1
ATOM 516 N N . ALA A 1 72 ? -7.303 -1.666 0.308 1.00 97.12 72 ALA A N 1
ATOM 517 C CA . ALA A 1 72 ? -8.327 -0.720 -0.121 1.00 97.12 72 ALA A CA 1
ATOM 518 C C . ALA A 1 72 ? -9.747 -1.314 -0.209 1.00 97.12 72 ALA A C 1
ATOM 520 O O . ALA A 1 72 ? -10.720 -0.560 -0.271 1.00 97.12 72 ALA A O 1
ATOM 521 N N . ALA A 1 73 ? -9.878 -2.641 -0.261 1.00 97.62 73 ALA A N 1
ATOM 522 C CA . ALA A 1 73 ? -11.161 -3.338 -0.313 1.00 97.62 73 ALA A CA 1
ATOM 523 C C . ALA A 1 73 ? -11.757 -3.619 1.078 1.00 97.62 73 ALA A C 1
ATOM 525 O O . ALA A 1 73 ? -12.904 -4.071 1.163 1.00 97.62 73 ALA A O 1
ATOM 526 N N . LEU A 1 74 ? -11.003 -3.353 2.150 1.00 96.44 74 LEU A N 1
ATOM 527 C CA . LEU A 1 74 ? -11.477 -3.519 3.518 1.00 96.44 74 LEU A CA 1
ATOM 528 C C . LEU A 1 74 ? -12.666 -2.600 3.807 1.00 96.44 74 LEU A C 1
ATOM 530 O O . LEU A 1 74 ? -12.754 -1.469 3.324 1.00 96.44 74 LEU A O 1
ATOM 534 N N . LYS A 1 75 ? -13.604 -3.111 4.606 1.00 93.88 75 LYS A N 1
ATOM 535 C CA . LYS A 1 75 ? -14.830 -2.405 4.981 1.00 93.88 75 LYS A CA 1
ATOM 536 C C . LYS A 1 75 ? -14.755 -1.969 6.431 1.00 93.88 75 LYS A C 1
ATOM 538 O O . LYS A 1 75 ? -14.347 -2.732 7.295 1.00 93.88 75 LYS A O 1
ATOM 543 N N . THR A 1 76 ? -15.192 -0.747 6.682 1.00 93.12 76 THR A N 1
ATOM 544 C CA . THR A 1 76 ? -15.215 -0.134 8.007 1.00 93.12 76 THR A CA 1
ATOM 545 C C . THR A 1 76 ? -16.253 0.974 8.034 1.00 93.12 76 THR A C 1
ATOM 547 O O . THR A 1 76 ? -16.517 1.594 7.000 1.00 93.12 76 THR A O 1
ATOM 550 N N . ASP A 1 77 ? -16.814 1.236 9.210 1.00 92.88 77 ASP A N 1
ATOM 551 C CA . ASP A 1 77 ? -17.719 2.363 9.439 1.00 92.88 77 ASP A CA 1
ATOM 552 C C . ASP A 1 77 ? -16.964 3.635 9.879 1.00 92.88 77 ASP A C 1
ATOM 554 O O . ASP A 1 77 ? -17.550 4.721 9.925 1.00 92.88 77 ASP A O 1
ATOM 558 N N . ASP A 1 78 ? -15.652 3.548 10.153 1.00 93.31 78 ASP A N 1
ATOM 559 C CA . ASP A 1 78 ? -14.833 4.728 10.450 1.00 93.31 78 ASP A CA 1
ATOM 560 C C . ASP A 1 78 ? -14.579 5.547 9.179 1.00 93.31 78 ASP A C 1
ATOM 562 O O . ASP A 1 78 ? -13.860 5.133 8.268 1.00 93.31 78 ASP A O 1
ATOM 566 N N . LYS A 1 79 ? -15.125 6.765 9.136 1.00 93.94 79 LYS A N 1
ATOM 567 C CA . LYS A 1 79 ? -14.985 7.675 7.986 1.00 93.94 79 LYS A CA 1
ATOM 568 C C . LYS A 1 79 ? -13.528 8.016 7.656 1.00 93.94 79 LYS A C 1
ATOM 570 O O . LYS A 1 79 ? -13.193 8.247 6.491 1.00 93.94 79 LYS A O 1
ATOM 575 N N . GLY A 1 80 ? -12.660 8.068 8.667 1.00 94.44 80 GLY A N 1
ATOM 576 C CA . GLY A 1 80 ? -11.238 8.333 8.467 1.00 94.44 80 GLY A CA 1
ATOM 577 C C . GLY A 1 80 ? -10.545 7.173 7.755 1.00 94.44 80 GLY A C 1
ATOM 578 O O . GLY A 1 80 ? -9.856 7.394 6.764 1.00 94.44 80 GLY A O 1
ATOM 579 N N . LEU A 1 81 ? -10.795 5.937 8.190 1.00 95.81 81 LEU A N 1
ATOM 580 C CA . LEU A 1 81 ? -10.296 4.734 7.528 1.00 95.81 81 LEU A CA 1
ATOM 581 C C . LEU A 1 81 ? -10.892 4.564 6.125 1.00 95.81 81 LEU A C 1
ATOM 583 O O . LEU A 1 81 ? -10.145 4.259 5.200 1.00 95.81 81 LEU A O 1
ATOM 587 N N . GLN A 1 82 ? -12.183 4.854 5.923 1.00 96.81 82 GLN A N 1
ATOM 588 C CA . GLN A 1 82 ? -12.789 4.877 4.582 1.00 96.81 82 GLN A CA 1
ATOM 589 C C . GLN A 1 82 ? -12.035 5.826 3.638 1.00 96.81 82 GLN A C 1
ATOM 591 O O . GLN A 1 82 ? -11.735 5.468 2.498 1.00 96.81 82 GLN A O 1
ATOM 596 N N . THR A 1 83 ? -11.681 7.019 4.125 1.00 97.25 83 THR A N 1
ATOM 597 C CA . THR A 1 83 ? -10.893 7.998 3.360 1.00 97.25 83 THR A CA 1
ATOM 598 C C . THR A 1 83 ? -9.487 7.470 3.068 1.00 97.25 83 THR A C 1
ATOM 600 O O . THR A 1 83 ? -9.026 7.545 1.927 1.00 97.25 83 THR A O 1
ATOM 603 N N . SER A 1 84 ? -8.815 6.881 4.062 1.00 97.50 84 SER A N 1
ATOM 604 C CA . SER A 1 84 ? -7.496 6.265 3.878 1.00 97.50 84 SER A CA 1
ATOM 605 C C . SER A 1 84 ? -7.524 5.152 2.827 1.00 97.50 84 SER A C 1
ATOM 607 O O . SER A 1 84 ? -6.684 5.140 1.928 1.00 97.50 84 SER A O 1
ATOM 609 N N . PHE A 1 85 ? -8.513 4.258 2.870 1.00 97.88 85 PHE A N 1
ATOM 610 C CA . PHE A 1 85 ? -8.664 3.180 1.889 1.00 97.88 85 PHE A CA 1
ATOM 611 C C . PHE A 1 85 ? -8.980 3.700 0.486 1.00 97.88 85 PHE A C 1
ATOM 613 O O . PHE A 1 85 ? -8.435 3.183 -0.488 1.00 97.88 85 PHE A O 1
ATOM 620 N N . ALA A 1 86 ? -9.777 4.764 0.359 1.00 98.00 86 ALA A N 1
ATOM 621 C CA . ALA A 1 86 ? -10.022 5.413 -0.927 1.00 98.00 86 ALA A CA 1
ATOM 622 C C . ALA A 1 86 ? -8.739 6.020 -1.529 1.00 98.00 86 ALA A C 1
ATOM 624 O O . ALA A 1 86 ? -8.474 5.848 -2.722 1.00 98.00 86 ALA A O 1
ATOM 625 N N . ASN A 1 87 ? -7.908 6.668 -0.707 1.00 97.88 87 ASN A N 1
ATOM 626 C CA . ASN A 1 87 ? -6.622 7.215 -1.146 1.00 97.88 87 ASN A CA 1
ATOM 627 C C . ASN A 1 87 ? -5.654 6.104 -1.573 1.00 97.88 87 ASN A C 1
ATOM 629 O O . ASN A 1 87 ? -5.047 6.191 -2.642 1.00 97.88 87 ASN A O 1
ATOM 633 N N . ILE A 1 88 ? -5.568 5.024 -0.788 1.00 97.94 88 ILE A N 1
ATOM 634 C CA . ILE A 1 88 ? -4.763 3.843 -1.128 1.00 97.94 88 ILE A CA 1
ATOM 635 C C . ILE A 1 88 ? -5.257 3.218 -2.434 1.00 97.94 88 ILE A C 1
ATOM 637 O O . ILE A 1 88 ? -4.4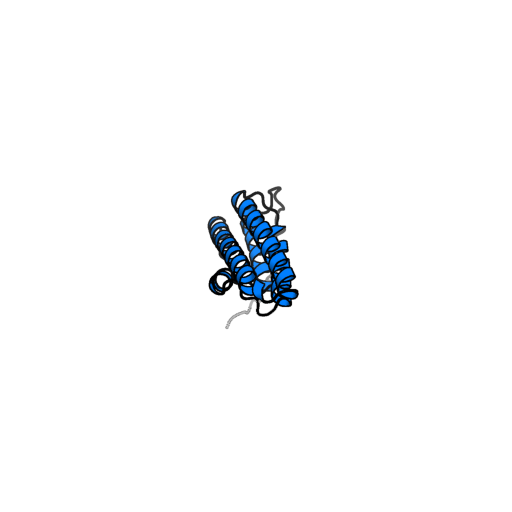33 2.893 -3.281 1.00 97.94 88 ILE A O 1
ATOM 641 N N . LYS A 1 89 ? -6.575 3.112 -2.649 1.00 97.75 89 LYS A N 1
ATOM 642 C CA . LYS A 1 89 ? -7.153 2.606 -3.903 1.00 97.75 89 LYS A CA 1
ATOM 643 C C . LYS A 1 89 ? -6.666 3.403 -5.110 1.00 97.75 89 LYS A C 1
ATOM 645 O O . LYS A 1 89 ? -6.156 2.822 -6.065 1.00 97.75 89 LYS A O 1
ATOM 650 N N . SER A 1 90 ? -6.827 4.724 -5.057 1.00 97.12 90 SER A N 1
ATOM 651 C CA . SER A 1 90 ? -6.446 5.627 -6.147 1.00 97.12 90 SER A CA 1
ATOM 652 C C . SER A 1 90 ? -4.939 5.575 -6.424 1.00 97.12 90 SER A C 1
ATOM 654 O O . SER A 1 90 ? -4.501 5.437 -7.572 1.00 97.12 90 SER A O 1
ATOM 656 N N . GLY A 1 91 ? -4.131 5.601 -5.360 1.00 95.81 91 GLY A N 1
ATOM 657 C CA . GLY A 1 91 ? -2.682 5.474 -5.462 1.00 95.81 91 GLY A CA 1
ATOM 658 C C . GLY A 1 91 ? -2.242 4.119 -6.025 1.00 95.81 91 GLY A C 1
ATOM 659 O O . GLY A 1 91 ? -1.405 4.080 -6.921 1.00 95.81 91 GLY A O 1
ATOM 660 N N . ALA A 1 92 ? -2.839 3.014 -5.570 1.00 95.06 92 ALA A N 1
ATOM 661 C CA . ALA A 1 92 ? -2.534 1.665 -6.049 1.00 95.06 92 ALA A CA 1
ATOM 662 C C . ALA A 1 92 ? -2.868 1.492 -7.536 1.00 95.06 92 ALA A C 1
ATOM 664 O O . ALA A 1 92 ? -2.064 0.936 -8.278 1.00 95.06 92 ALA A O 1
ATOM 665 N N . GLN A 1 93 ? -4.010 2.021 -7.988 1.00 96.69 93 GLN A N 1
ATOM 666 C CA . GLN A 1 93 ? -4.387 2.020 -9.405 1.00 96.69 93 GLN A CA 1
ATOM 667 C C . GLN A 1 93 ? -3.384 2.806 -10.256 1.00 96.69 93 GLN A C 1
ATOM 669 O O . GLN A 1 93 ? -2.966 2.334 -11.311 1.00 96.69 93 GLN A O 1
ATOM 674 N N . SER A 1 94 ? -2.967 3.982 -9.785 1.00 95.50 94 SER A N 1
ATOM 675 C CA . SER A 1 94 ? -1.998 4.824 -10.497 1.00 95.50 94 SER A CA 1
ATOM 676 C C . SER A 1 94 ? -0.615 4.166 -10.547 1.00 95.50 94 SER A C 1
ATOM 678 O O . SER A 1 94 ? 0.022 4.126 -11.596 1.00 95.50 94 SER A O 1
ATOM 680 N N . TYR A 1 95 ? -0.177 3.576 -9.433 1.00 94.62 95 TYR A N 1
ATOM 681 C CA . TYR A 1 95 ? 1.065 2.812 -9.347 1.00 94.62 95 TYR A CA 1
ATOM 682 C C . TYR A 1 95 ? 1.057 1.600 -10.288 1.00 94.62 95 TYR A C 1
ATOM 684 O O . TYR A 1 95 ? 2.006 1.405 -11.043 1.00 94.62 95 TYR A O 1
ATOM 692 N N . GLN A 1 96 ? -0.037 0.833 -10.316 1.00 95.00 96 GLN A N 1
ATOM 693 C CA . GLN A 1 96 ? -0.201 -0.297 -11.231 1.00 95.00 96 GLN A CA 1
ATOM 694 C C . GLN A 1 96 ? -0.139 0.136 -12.702 1.00 95.00 96 GLN A C 1
ATOM 696 O O . GLN A 1 96 ? 0.559 -0.493 -13.494 1.00 95.00 96 GLN A O 1
ATOM 701 N N . GLN A 1 97 ? -0.802 1.237 -13.065 1.00 95.75 97 GLN A N 1
ATOM 702 C CA . GLN A 1 97 ? -0.747 1.771 -14.428 1.00 95.75 97 GLN A CA 1
ATOM 703 C C . GLN A 1 97 ? 0.668 2.197 -14.832 1.00 95.75 97 GLN A C 1
ATOM 705 O O . GLN A 1 97 ? 1.079 1.951 -15.965 1.00 95.75 97 GLN A O 1
ATOM 710 N N . GLU A 1 98 ? 1.424 2.838 -13.938 1.00 95.31 98 GLU A N 1
ATOM 711 C CA . GLU A 1 98 ? 2.813 3.200 -14.238 1.00 95.31 98 GLU A CA 1
ATOM 712 C C . GLU A 1 98 ? 3.721 1.965 -14.319 1.00 95.31 98 GLU A C 1
ATOM 714 O O . GLU A 1 98 ? 4.609 1.943 -15.166 1.00 95.31 98 GLU A O 1
ATOM 719 N N . LEU A 1 99 ? 3.472 0.907 -13.538 1.00 93.88 99 LEU A N 1
ATOM 720 C CA . LEU A 1 99 ? 4.183 -0.373 -13.672 1.00 93.88 99 LEU A CA 1
ATOM 721 C C . LEU A 1 99 ? 3.918 -1.053 -15.022 1.00 93.88 99 LEU A C 1
ATOM 723 O O . LEU A 1 99 ? 4.842 -1.593 -15.630 1.00 93.88 99 LEU A O 1
ATOM 727 N N . ASP A 1 100 ? 2.676 -1.018 -15.509 1.00 94.19 100 ASP A N 1
ATOM 728 C CA . ASP A 1 100 ? 2.330 -1.544 -16.835 1.00 94.19 100 ASP A CA 1
ATOM 729 C C . ASP A 1 100 ? 3.021 -0.752 -17.950 1.00 94.19 100 ASP A C 1
ATOM 731 O O . ASP A 1 100 ? 3.534 -1.336 -18.904 1.00 94.19 100 ASP A O 1
ATOM 735 N N . LYS A 1 101 ? 3.099 0.577 -17.810 1.00 94.69 101 LYS A N 1
ATOM 736 C CA . LYS A 1 101 ? 3.835 1.434 -18.749 1.00 94.69 101 LYS A CA 1
ATOM 737 C C . LYS A 1 101 ? 5.343 1.194 -18.670 1.00 94.69 101 LYS A C 1
ATOM 739 O O . LYS A 1 101 ? 5.987 1.159 -19.712 1.00 94.69 101 LYS A O 1
ATOM 744 N N . LEU A 1 102 ? 5.896 0.982 -17.474 1.00 93.06 102 LEU A N 1
ATOM 745 C CA . LEU A 1 102 ? 7.315 0.677 -17.265 1.00 93.06 102 LEU A CA 1
ATOM 746 C C . LEU A 1 102 ? 7.740 -0.613 -17.973 1.00 93.06 102 LEU A C 1
ATOM 748 O O . LEU A 1 102 ? 8.845 -0.684 -18.501 1.00 93.06 102 LEU A O 1
ATOM 752 N N . ALA A 1 103 ? 6.855 -1.613 -18.029 1.00 90.00 103 ALA A N 1
ATOM 753 C CA . ALA A 1 103 ? 7.117 -2.854 -18.754 1.00 90.00 103 ALA A CA 1
ATOM 754 C C . ALA A 1 103 ? 7.339 -2.638 -20.264 1.00 90.00 103 ALA A C 1
ATOM 756 O O . ALA A 1 103 ? 8.023 -3.441 -20.896 1.00 90.00 103 ALA A O 1
ATOM 757 N N . ALA A 1 104 ? 6.767 -1.572 -20.833 1.00 93.25 104 ALA A N 1
ATOM 758 C CA . ALA A 1 104 ? 6.923 -1.205 -22.239 1.00 93.25 104 ALA A CA 1
ATOM 759 C C . ALA A 1 104 ? 7.990 -0.118 -22.467 1.00 93.25 104 ALA A C 1
ATOM 761 O O . ALA A 1 104 ? 8.606 -0.082 -23.530 1.00 93.25 104 ALA A O 1
ATOM 762 N N . ASP A 1 105 ? 8.199 0.764 -21.489 1.00 94.00 105 ASP A N 1
ATOM 763 C CA . ASP A 1 105 ? 9.076 1.928 -21.585 1.00 94.00 105 ASP A CA 1
ATOM 764 C C . ASP A 1 105 ? 9.836 2.157 -20.263 1.00 94.00 105 ASP A C 1
ATOM 766 O O . ASP A 1 105 ? 9.274 2.711 -19.310 1.00 94.00 105 ASP A O 1
ATOM 770 N N . PRO A 1 106 ? 11.132 1.791 -20.200 1.00 89.75 106 PRO A N 1
ATOM 771 C CA . PRO A 1 106 ? 11.973 1.997 -19.022 1.00 89.75 106 PRO A CA 1
ATOM 772 C C . PRO A 1 106 ? 12.064 3.456 -18.544 1.00 89.75 106 PRO A C 1
ATOM 774 O O . PRO A 1 106 ? 12.315 3.693 -17.365 1.00 89.75 106 PRO A O 1
ATOM 777 N N . SER A 1 107 ? 11.818 4.451 -19.409 1.00 92.75 107 SER A N 1
ATOM 778 C CA . SER A 1 107 ? 11.863 5.873 -19.023 1.00 92.75 107 SER A CA 1
ATOM 779 C C . SER A 1 107 ? 10.766 6.274 -18.027 1.00 92.75 107 SER A C 1
ATOM 781 O O . SER A 1 107 ? 10.822 7.349 -17.429 1.00 92.75 107 SER A O 1
ATOM 783 N N . ARG A 1 108 ? 9.782 5.394 -17.799 1.00 93.00 108 ARG A N 1
ATOM 784 C CA . ARG A 1 108 ? 8.705 5.554 -16.813 1.00 93.00 108 ARG A CA 1
ATOM 785 C C . ARG A 1 108 ? 9.133 5.317 -15.370 1.00 93.00 108 ARG A C 1
ATOM 787 O O . ARG A 1 108 ? 8.329 5.557 -14.470 1.00 93.00 108 ARG A O 1
ATOM 794 N N . GLU A 1 109 ? 10.361 4.869 -15.121 1.00 91.06 109 GLU A N 1
ATOM 795 C CA . GLU A 1 109 ? 10.835 4.551 -13.770 1.00 91.06 109 GLU A CA 1
ATOM 796 C C . GLU A 1 109 ? 10.604 5.691 -12.754 1.00 91.06 109 GLU A C 1
ATOM 798 O O . GLU A 1 109 ? 10.055 5.415 -11.683 1.00 91.06 109 GLU A O 1
ATOM 803 N N . PRO A 1 110 ? 10.887 6.976 -13.062 1.00 91.88 110 PRO A N 1
ATOM 804 C CA . PRO A 1 110 ? 10.629 8.069 -12.124 1.00 91.88 110 PRO A CA 1
ATOM 805 C C . PRO A 1 110 ? 9.147 8.221 -11.759 1.00 91.88 110 PRO A C 1
ATOM 807 O O . PRO A 1 110 ? 8.828 8.583 -10.626 1.00 91.88 110 PRO A O 1
ATOM 810 N N . ASN A 1 111 ? 8.231 7.915 -12.682 1.00 93.06 111 ASN A N 1
ATOM 811 C CA . ASN A 1 111 ? 6.795 7.970 -12.414 1.00 93.06 111 ASN A CA 1
ATOM 812 C C . ASN A 1 111 ? 6.358 6.844 -11.480 1.00 93.06 111 ASN A C 1
ATOM 814 O O . ASN A 1 111 ? 5.597 7.087 -10.544 1.00 93.06 111 ASN A O 1
ATOM 818 N N . VAL A 1 112 ? 6.856 5.624 -11.711 1.00 92.38 112 VAL A N 1
ATOM 819 C CA . VAL A 1 112 ? 6.618 4.481 -10.818 1.00 92.38 112 VAL A CA 1
ATOM 820 C C . VAL A 1 112 ? 7.114 4.810 -9.416 1.00 92.38 112 VAL A C 1
ATOM 822 O O . VAL A 1 112 ? 6.381 4.600 -8.451 1.00 92.38 112 VAL A O 1
ATOM 825 N N . GLN A 1 113 ? 8.307 5.402 -9.302 1.00 91.38 113 GLN A N 1
ATOM 826 C CA . GLN A 1 113 ? 8.856 5.825 -8.016 1.00 91.38 113 GLN A CA 1
ATOM 827 C C . GLN A 1 113 ? 8.000 6.916 -7.351 1.00 91.38 113 GLN A C 1
ATOM 829 O O . GLN A 1 113 ? 7.695 6.850 -6.160 1.00 91.38 113 GLN A O 1
ATOM 834 N N . ALA A 1 114 ? 7.557 7.920 -8.110 1.00 91.62 114 ALA A N 1
ATOM 835 C CA . ALA A 1 114 ? 6.705 8.984 -7.584 1.00 91.62 114 ALA A CA 1
ATOM 836 C C . ALA A 1 114 ? 5.356 8.446 -7.073 1.00 91.62 114 ALA A C 1
ATOM 838 O O . ALA A 1 114 ? 4.931 8.787 -5.968 1.00 91.62 114 ALA A O 1
ATOM 839 N N . MET A 1 115 ? 4.702 7.570 -7.842 1.00 93.31 115 MET A N 1
ATOM 840 C CA . MET A 1 115 ? 3.441 6.943 -7.434 1.00 93.31 115 MET A CA 1
ATOM 841 C C . MET A 1 115 ? 3.643 6.000 -6.245 1.00 93.31 115 MET A C 1
ATOM 843 O O . MET A 1 115 ? 2.857 6.023 -5.299 1.00 93.31 115 MET A O 1
ATOM 847 N N . GLY A 1 116 ? 4.727 5.223 -6.247 1.00 92.00 116 GLY A N 1
ATOM 848 C CA . GLY A 1 116 ? 5.111 4.366 -5.131 1.00 92.00 116 GLY A CA 1
ATOM 849 C C . GLY A 1 116 ? 5.322 5.165 -3.843 1.00 92.00 116 GLY A C 1
ATOM 850 O O . GLY A 1 116 ? 4.788 4.788 -2.801 1.00 92.00 116 GLY A O 1
ATOM 851 N N . ALA A 1 117 ? 6.030 6.295 -3.908 1.00 91.62 117 ALA A N 1
ATOM 852 C CA . ALA A 1 117 ? 6.213 7.200 -2.773 1.00 91.62 117 ALA A CA 1
ATOM 853 C C . ALA A 1 117 ? 4.875 7.748 -2.253 1.00 91.62 117 ALA A C 1
ATOM 855 O O . ALA A 1 117 ? 4.623 7.709 -1.049 1.00 91.62 117 ALA A O 1
ATOM 856 N N . ALA A 1 118 ? 4.002 8.214 -3.153 1.00 93.50 118 ALA A N 1
ATOM 857 C CA . ALA A 1 118 ? 2.684 8.739 -2.797 1.00 93.50 118 ALA A CA 1
ATOM 858 C C . ALA A 1 118 ? 1.832 7.696 -2.058 1.00 93.50 118 ALA A C 1
ATOM 860 O O . ALA A 1 118 ? 1.255 7.993 -1.012 1.00 93.50 118 ALA A O 1
ATOM 861 N N . VAL A 1 119 ? 1.821 6.452 -2.546 1.00 95.06 119 VAL A N 1
ATOM 862 C CA . VAL A 1 119 ? 1.160 5.343 -1.849 1.00 95.06 119 VAL A CA 1
ATOM 863 C C . VAL A 1 119 ? 1.779 5.107 -0.473 1.00 95.06 119 VAL A C 1
ATOM 865 O O . VAL A 1 119 ? 1.041 4.963 0.498 1.00 95.06 119 VAL A O 1
ATOM 868 N N . GLY A 1 120 ? 3.110 5.127 -0.360 1.00 94.75 120 GLY A N 1
ATOM 869 C CA . GLY A 1 120 ? 3.802 5.033 0.928 1.00 94.75 120 GLY A CA 1
ATOM 870 C C . GLY A 1 120 ? 3.313 6.082 1.935 1.00 94.75 120 GLY A C 1
ATOM 871 O O . GLY A 1 120 ? 3.001 5.744 3.075 1.00 94.75 120 GLY A O 1
ATOM 872 N N . PHE A 1 121 ? 3.134 7.335 1.508 1.00 95.31 121 PHE A N 1
ATOM 873 C CA . PHE A 1 121 ? 2.565 8.382 2.365 1.00 95.31 121 PHE A CA 1
ATOM 874 C C . PHE A 1 121 ? 1.110 8.114 2.766 1.00 95.31 121 PHE A C 1
ATOM 876 O O . PHE A 1 121 ? 0.747 8.358 3.917 1.00 95.31 121 PHE A O 1
ATOM 883 N N . PHE A 1 122 ? 0.282 7.565 1.874 1.00 96.88 122 PHE A N 1
ATOM 884 C CA . PHE A 1 122 ? -1.077 7.149 2.240 1.00 96.88 122 PHE A CA 1
ATOM 885 C C . PHE A 1 122 ? -1.081 6.019 3.274 1.00 96.88 122 PHE A C 1
ATOM 887 O O . PHE A 1 122 ? -1.914 6.027 4.178 1.00 96.88 122 PHE A O 1
ATOM 894 N N . LEU A 1 123 ? -0.131 5.084 3.197 1.00 96.75 123 LEU A N 1
ATOM 895 C CA . LEU A 1 123 ? 0.023 4.028 4.199 1.00 96.75 123 LEU A CA 1
ATOM 896 C C . LEU A 1 123 ? 0.507 4.566 5.552 1.00 96.75 123 LEU A C 1
ATOM 898 O O . LEU A 1 123 ? 0.060 4.092 6.594 1.00 96.75 123 LEU A O 1
ATOM 902 N N . ILE A 1 124 ? 1.376 5.581 5.562 1.00 95.69 124 ILE A N 1
ATOM 903 C CA . ILE A 1 124 ? 1.774 6.272 6.798 1.00 95.69 124 ILE A CA 1
ATOM 904 C C . ILE A 1 124 ? 0.568 6.995 7.414 1.00 95.69 124 ILE A C 1
ATOM 906 O O . ILE A 1 124 ? 0.344 6.903 8.620 1.00 95.69 124 ILE A O 1
ATOM 910 N N . ALA A 1 125 ? -0.253 7.666 6.602 1.00 95.81 125 ALA A N 1
ATOM 911 C CA . ALA A 1 125 ? -1.485 8.291 7.082 1.00 95.81 125 ALA A CA 1
ATOM 912 C C . ALA A 1 125 ? -2.478 7.251 7.636 1.00 95.81 125 ALA A C 1
ATOM 914 O O . ALA A 1 125 ? -3.100 7.482 8.674 1.00 95.81 125 ALA A O 1
ATOM 915 N N . LEU A 1 126 ? -2.583 6.078 6.998 1.00 96.44 126 LEU A N 1
ATOM 916 C CA . LEU A 1 126 ? -3.348 4.946 7.525 1.00 96.44 126 LEU A CA 1
ATOM 917 C C . LEU A 1 126 ? -2.797 4.485 8.883 1.00 96.44 126 LEU A C 1
ATOM 919 O O . LEU A 1 126 ? -3.575 4.327 9.816 1.00 96.44 126 LEU A O 1
ATOM 923 N N . SER A 1 127 ? -1.477 4.326 9.015 1.00 95.69 127 SER A N 1
ATOM 924 C CA . SER A 1 127 ? -0.805 3.960 10.273 1.00 95.69 127 SER A CA 1
ATOM 925 C C . SER A 1 127 ? -1.168 4.916 11.412 1.00 95.69 127 SER A C 1
ATOM 927 O O . SER A 1 127 ? -1.634 4.481 12.463 1.00 95.69 127 SER A O 1
ATOM 929 N N . GLN A 1 128 ? -1.063 6.225 11.172 1.00 94.75 128 GLN A N 1
ATOM 930 C CA . GLN A 1 128 ? -1.434 7.253 12.148 1.00 94.75 128 GLN A CA 1
ATOM 931 C C . GLN A 1 128 ? -2.924 7.208 12.501 1.00 94.75 128 GLN A C 1
ATOM 933 O O . GLN A 1 128 ? -3.300 7.383 13.660 1.00 94.75 128 GLN A O 1
ATOM 938 N N . ARG A 1 129 ? -3.792 6.959 11.512 1.00 93.88 129 ARG A N 1
ATOM 939 C CA . ARG A 1 129 ? -5.230 6.815 11.759 1.00 93.88 129 ARG A CA 1
ATOM 940 C C . ARG A 1 129 ? -5.533 5.578 12.598 1.00 93.88 129 ARG A C 1
ATOM 942 O O . ARG A 1 129 ? -6.423 5.627 13.440 1.00 93.88 129 ARG A O 1
ATOM 949 N N . CYS A 1 130 ? -4.812 4.489 12.380 1.00 93.81 130 CYS A N 1
ATOM 950 C CA . CYS A 1 130 ? -4.974 3.273 13.156 1.00 93.81 130 CYS A CA 1
ATOM 951 C C . CYS A 1 130 ? -4.515 3.446 14.610 1.00 93.81 130 CYS A C 1
ATOM 953 O O . CYS A 1 130 ? -5.236 3.014 15.507 1.00 93.81 130 CYS A O 1
ATOM 955 N N . ASP A 1 131 ? -3.421 4.177 14.851 1.00 92.69 131 ASP A N 1
ATOM 956 C CA . ASP A 1 131 ? -2.958 4.518 16.208 1.00 92.69 131 ASP A CA 1
ATOM 957 C C . ASP A 1 131 ? -4.033 5.302 16.984 1.00 92.69 131 ASP A C 1
ATOM 959 O O . ASP A 1 131 ? -4.384 4.961 18.113 1.00 92.69 131 ASP A O 1
ATOM 963 N N . GLN A 1 132 ? -4.689 6.266 16.324 1.00 89.25 132 GLN A N 1
ATOM 964 C CA . GLN A 1 132 ? -5.834 7.002 16.889 1.00 89.25 132 GLN A CA 1
ATOM 965 C C . GLN A 1 132 ? -7.048 6.114 17.212 1.00 89.25 132 GLN A C 1
ATOM 967 O O . GLN A 1 132 ? -7.877 6.495 18.035 1.00 89.25 132 GLN A O 1
ATOM 972 N N . ASN A 1 133 ? -7.169 4.955 16.563 1.00 85.56 133 ASN A N 1
ATOM 973 C CA . ASN A 1 133 ? -8.231 3.973 16.790 1.00 85.56 133 ASN A CA 1
ATOM 974 C C . ASN A 1 133 ? -7.788 2.826 17.721 1.00 85.56 133 ASN A C 1
ATOM 976 O O . ASN A 1 133 ? -8.473 1.809 17.811 1.00 85.56 133 ASN A O 1
ATOM 980 N N . GLY A 1 134 ? -6.657 2.977 18.421 1.00 83.62 134 GLY A N 1
ATOM 981 C CA . GLY A 1 134 ? -6.167 2.000 19.395 1.00 83.62 134 GLY A CA 1
ATOM 982 C C . GLY A 1 134 ? -5.414 0.813 18.791 1.00 83.62 134 GLY A C 1
ATOM 983 O O . GLY A 1 134 ? -5.116 -0.138 19.511 1.00 83.62 134 GLY A O 1
ATOM 984 N N . PHE A 1 135 ? -5.083 0.856 17.497 1.00 87.50 135 PHE A N 1
ATOM 985 C CA . PHE A 1 135 ? -4.217 -0.128 16.855 1.00 87.50 135 PHE A CA 1
ATOM 986 C C . PHE A 1 135 ? -2.817 0.446 16.653 1.00 87.50 135 PHE A C 1
ATOM 988 O O . PHE A 1 135 ? -2.638 1.386 15.883 1.00 87.50 135 PHE A O 1
ATOM 995 N N . LYS A 1 136 ? -1.814 -0.163 17.289 1.00 84.56 136 LYS A N 1
ATOM 996 C CA . LYS A 1 136 ? -0.411 0.206 17.101 1.00 84.56 136 LYS A CA 1
ATOM 997 C C . LYS A 1 136 ? 0.255 -0.770 16.113 1.00 84.56 136 LYS A C 1
ATOM 999 O O . LYS A 1 136 ? 0.445 -1.924 16.502 1.00 84.56 136 LYS A O 1
ATOM 1004 N N . PRO A 1 137 ? 0.531 -0.341 14.864 1.00 73.69 137 PRO A N 1
ATOM 1005 C CA . PRO A 1 137 ? 1.120 -1.180 13.817 1.00 73.69 137 PRO A CA 1
ATOM 1006 C C . PRO A 1 137 ? 2.528 -1.684 14.133 1.00 73.69 137 PRO A C 1
ATOM 1008 O O . PRO A 1 137 ? 3.254 -1.000 14.893 1.00 73.69 137 PRO A O 1
#

Foldseek 3Di:
DDDDDDDDDDDDPPPPPPPPDPDWDQLLVLLVVLVVLCVVLVHDLVVQLVQLNPDVALVSLVSNLVSLLVNLPGDDPPPQSVVLSVQSNVLSVQLNVLSVVCVVPVVSVVVNSNSSNSSSVSVVSSQVVSVVSVHHD

Organism: NCBI:txid575193

pLDDT: mean 84.35, std 18.08, range [39.16, 98.38]

Radius of gyration: 21.99 Å; chains: 1; bounding box: 38×46×81 Å

Secondary structure (DSSP, 8-state):
---------------------S-PPPHHHHHHHHHHHHHHTT--HHHHHHTTT--SSHHHHHHHHHHHHHHHT---S-HHHHHHHHHHHHHHHHHHHHHHHHHH-GGGHHHHHHHHHHHHHHHHHHHHHHHHTT---